Protein AF-A0AAD7DL81-F1 (afdb_monomer_lite)

pLDDT: mean 84.11, std 11.71, range [50.44, 93.94]

Organism: Mycena rosella (NCBI:txid1033263)

Sequence (57 aa):
YFAGKPKWSTAEIPDLSGKVAIVTGGNSGIGRETVKALVKHTAKVYILARNCKSARK

Radius of gyration: 13.56 Å; chains: 1; bounding box: 35×25×36 Å

InterPro domains:
  IPR002347 Short-chain dehydrogenase/reductase SDR [PF00106] (19-55)
  IPR036291 NAD(P)-binding domain superfamily [SSF51735] (13-55)

Structure (mmCIF, N/CA/C/O backbone):
data_AF-A0AAD7DL81-F1
#
_entry.id   AF-A0AAD7DL81-F1
#
loop_
_atom_site.group_PDB
_atom_site.id
_atom_site.type_symbol
_atom_site.label_atom_id
_atom_site.label_alt_id
_atom_site.label_comp_id
_atom_site.label_asym_id
_atom_site.label_entity_id
_atom_site.label_seq_id
_atom_site.pdbx_PDB_ins_code
_atom_site.Cartn_x
_atom_site.Cartn_y
_atom_site.Cartn_z
_atom_site.occupancy
_atom_site.B_iso_or_equiv
_atom_site.auth_seq_id
_atom_site.auth_comp_id
_atom_site.auth_asym_id
_atom_site.auth_atom_id
_atom_site.pdbx_PDB_model_num
ATOM 1 N N . TYR A 1 1 ? 22.013 13.245 14.605 1.00 51.94 1 TYR A N 1
ATOM 2 C CA . TYR A 1 1 ? 20.636 13.543 15.042 1.00 51.94 1 TYR A CA 1
ATOM 3 C C . TYR A 1 1 ? 19.774 12.346 14.669 1.00 51.94 1 TYR A C 1
ATOM 5 O O . TYR A 1 1 ? 19.586 12.111 13.484 1.00 51.94 1 TYR A O 1
ATOM 13 N N . PHE A 1 2 ? 19.338 11.535 15.634 1.00 68.00 2 PHE A N 1
ATOM 14 C CA . PHE A 1 2 ? 18.345 10.490 15.373 1.00 68.00 2 PHE A CA 1
ATOM 15 C C . PHE A 1 2 ? 16.983 11.075 15.725 1.00 68.00 2 PHE A C 1
ATOM 17 O O . PHE A 1 2 ? 16.712 11.344 16.894 1.00 68.00 2 PHE A O 1
ATOM 24 N N . ALA A 1 3 ? 16.150 11.322 14.712 1.00 74.31 3 ALA A N 1
ATOM 25 C CA . ALA A 1 3 ? 14.729 11.513 14.957 1.00 74.31 3 ALA A CA 1
ATOM 26 C C . ALA A 1 3 ? 14.248 10.264 15.712 1.00 74.31 3 ALA A C 1
ATOM 28 O O . ALA A 1 3 ? 14.578 9.149 15.307 1.00 74.31 3 ALA A O 1
ATOM 29 N N . GLY A 1 4 ? 13.587 10.446 16.858 1.00 84.38 4 GLY A N 1
ATOM 30 C CA . GLY A 1 4 ? 13.114 9.344 17.698 1.00 84.38 4 GLY A CA 1
ATOM 31 C C . GLY A 1 4 ? 12.239 8.343 16.934 1.00 84.38 4 GLY A C 1
ATOM 32 O O . GLY A 1 4 ? 11.943 8.517 15.752 1.00 84.38 4 GLY A O 1
ATOM 33 N N . LYS A 1 5 ? 11.810 7.274 17.614 1.00 82.69 5 LYS A N 1
ATOM 34 C CA . LYS A 1 5 ? 11.019 6.211 16.976 1.00 82.69 5 LYS A CA 1
ATOM 35 C C . LYS A 1 5 ? 9.821 6.801 16.206 1.00 82.69 5 LYS A C 1
ATOM 37 O O . LYS A 1 5 ? 9.152 7.691 16.742 1.00 82.69 5 LYS A O 1
ATOM 42 N N . PRO A 1 6 ? 9.550 6.332 14.974 1.00 85.44 6 PRO A N 1
ATOM 43 C CA . PRO A 1 6 ? 8.429 6.831 14.193 1.00 85.44 6 PRO A CA 1
ATOM 44 C C . PRO A 1 6 ? 7.130 6.582 14.958 1.00 85.44 6 PRO A C 1
ATOM 46 O O . PRO A 1 6 ? 6.907 5.489 15.475 1.00 85.44 6 PRO A O 1
ATOM 49 N N . LYS A 1 7 ? 6.293 7.618 15.049 1.00 88.69 7 LYS A N 1
ATOM 50 C CA . LYS A 1 7 ? 4.998 7.546 15.739 1.00 88.69 7 LYS A CA 1
ATOM 51 C C . LYS A 1 7 ? 3.934 6.789 14.945 1.00 88.69 7 LYS A C 1
ATOM 53 O O . LYS A 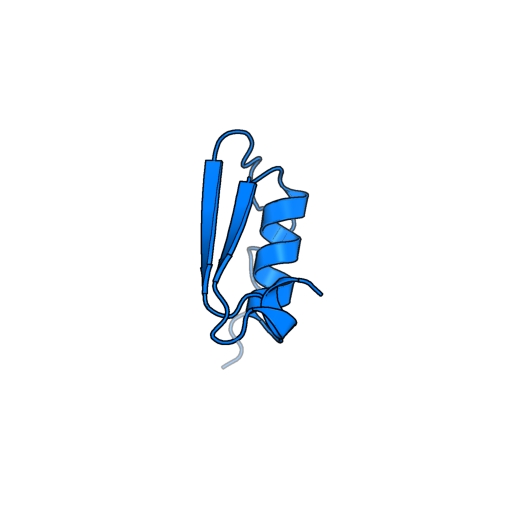1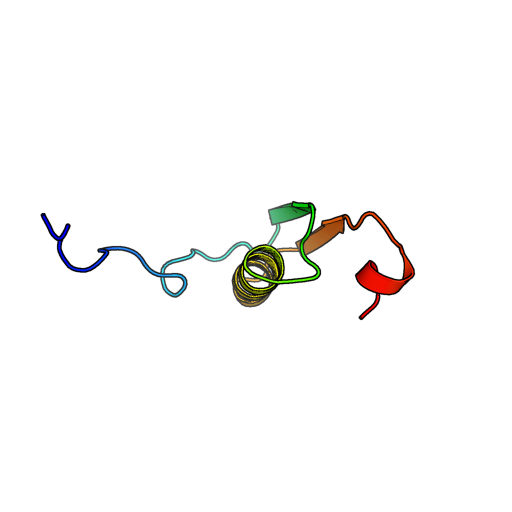 7 ? 2.944 6.413 15.544 1.00 88.69 7 LYS A O 1
ATOM 58 N N . TRP A 1 8 ? 4.135 6.615 13.637 1.00 91.81 8 TRP A N 1
ATOM 59 C CA . TRP A 1 8 ? 3.175 5.994 12.731 1.00 91.81 8 TRP A CA 1
ATOM 60 C C . TRP A 1 8 ? 3.780 4.780 12.027 1.00 91.81 8 TRP A C 1
ATOM 62 O O . TRP A 1 8 ? 4.953 4.791 11.636 1.00 91.81 8 TRP A O 1
ATOM 72 N N . SER A 1 9 ? 2.960 3.756 11.825 1.00 90.06 9 SER A N 1
ATOM 73 C CA . SER A 1 9 ? 3.310 2.498 11.175 1.00 90.06 9 SER A CA 1
ATOM 74 C C . SER A 1 9 ? 2.218 2.026 10.210 1.00 90.06 9 SER A C 1
ATOM 76 O O . SER A 1 9 ? 1.078 2.476 10.247 1.00 90.06 9 SER A O 1
ATOM 78 N N . THR A 1 10 ? 2.535 1.044 9.362 1.00 89.19 10 THR A N 1
ATOM 79 C CA . THR A 1 10 ? 1.566 0.454 8.417 1.00 89.19 10 THR A CA 1
ATOM 80 C C . THR A 1 10 ? 0.392 -0.266 9.094 1.00 89.19 10 THR A C 1
ATOM 82 O O . THR A 1 10 ? -0.591 -0.582 8.422 1.00 89.19 10 THR A O 1
ATOM 85 N N . ALA A 1 11 ? 0.474 -0.527 10.402 1.00 87.88 11 ALA A N 1
ATOM 86 C CA . ALA A 1 11 ? -0.630 -1.060 11.197 1.00 87.88 11 ALA A CA 1
ATOM 87 C C . ALA A 1 11 ? -1.716 -0.009 11.481 1.00 87.88 11 ALA A C 1
ATOM 89 O O . ALA A 1 11 ? -2.855 -0.372 11.745 1.00 87.88 11 ALA A O 1
ATOM 90 N N . GLU A 1 12 ? -1.375 1.276 11.392 1.00 92.38 12 GLU A N 1
ATOM 91 C CA . GLU A 1 12 ? -2.271 2.407 11.661 1.00 92.38 12 GLU A CA 1
ATOM 92 C C . GLU A 1 12 ? -2.903 2.971 10.380 1.00 92.38 12 GLU A C 1
ATOM 94 O O . GLU A 1 12 ? -3.484 4.057 10.387 1.00 92.38 12 GLU A O 1
ATOM 99 N N . ILE A 1 13 ? -2.769 2.264 9.255 1.00 91.38 13 ILE A N 1
ATOM 100 C CA . ILE A 1 13 ? -3.526 2.590 8.046 1.00 91.38 13 ILE A CA 1
ATOM 101 C C . ILE A 1 13 ? -5.007 2.289 8.349 1.00 91.38 13 ILE A C 1
ATOM 103 O O . ILE A 1 13 ? -5.309 1.196 8.829 1.00 91.38 13 ILE A O 1
ATOM 107 N N . PRO A 1 14 ? -5.926 3.241 8.113 1.00 92.50 14 PRO A N 1
ATOM 108 C CA . PRO A 1 14 ? -7.353 3.020 8.326 1.00 92.50 14 PRO A CA 1
ATOM 109 C C . PRO A 1 14 ? -7.924 2.050 7.286 1.00 92.50 14 PRO A C 1
ATOM 111 O O . PRO A 1 14 ? -7.305 1.812 6.252 1.00 92.50 14 PRO A O 1
ATOM 114 N N . ASP A 1 15 ? -9.136 1.544 7.518 1.00 92.06 15 ASP A N 1
ATOM 115 C CA . ASP A 1 15 ? -9.851 0.756 6.511 1.00 92.06 15 ASP A CA 1
ATOM 116 C C . ASP A 1 15 ? -10.039 1.565 5.215 1.00 92.06 15 ASP A C 1
ATOM 118 O O . ASP A 1 15 ? -10.523 2.701 5.220 1.00 92.06 15 ASP A O 1
ATOM 122 N N . LEU A 1 16 ? -9.627 0.971 4.097 1.00 93.31 16 LEU A N 1
ATOM 123 C CA . LEU A 1 16 ? -9.680 1.564 2.763 1.00 93.31 16 LEU A CA 1
ATOM 124 C C . LEU A 1 16 ? -10.749 0.901 1.888 1.00 93.31 16 LEU A C 1
ATOM 126 O O . LEU A 1 16 ? -10.732 1.071 0.664 1.00 93.31 16 LEU A O 1
ATOM 130 N N . SER A 1 17 ? -11.692 0.174 2.488 1.00 92.12 17 SER A N 1
ATOM 131 C CA . SER A 1 17 ? -12.848 -0.388 1.792 1.00 92.12 17 SER A CA 1
ATOM 132 C C . SER A 1 17 ? -13.542 0.657 0.907 1.00 92.12 17 SER A C 1
ATOM 134 O O . SER A 1 17 ? -13.836 1.781 1.314 1.00 92.12 17 SER A O 1
ATOM 136 N N . GLY A 1 18 ? -13.770 0.301 -0.360 1.00 92.31 18 GLY A N 1
ATOM 137 C CA . GLY A 1 18 ? -14.384 1.188 -1.356 1.00 92.31 18 GLY A CA 1
ATOM 138 C C . GLY A 1 18 ? -13.450 2.250 -1.953 1.00 92.31 18 GLY A C 1
ATOM 139 O O . GLY A 1 18 ? -13.861 2.983 -2.853 1.00 92.31 18 GLY A O 1
ATOM 140 N N . LYS A 1 19 ? -12.187 2.333 -1.514 1.00 93.81 19 LYS A N 1
ATOM 141 C CA . LYS A 1 19 ? -11.172 3.194 -2.131 1.00 93.81 19 LYS A CA 1
ATOM 142 C C . LYS A 1 19 ? -10.407 2.447 -3.219 1.00 93.81 19 LYS A C 1
ATOM 144 O O . LYS A 1 19 ? -10.149 1.245 -3.134 1.00 93.81 19 LYS A O 1
ATOM 149 N N . VAL A 1 20 ? -10.016 3.200 -4.243 1.00 93.94 20 VAL A N 1
ATOM 150 C CA . VAL A 1 20 ? -9.182 2.720 -5.345 1.00 93.94 20 VAL A CA 1
ATOM 151 C C . VAL A 1 20 ? -7.842 3.444 -5.297 1.00 93.94 20 VAL A C 1
ATOM 153 O O . VAL A 1 20 ? -7.808 4.672 -5.289 1.00 93.94 20 VAL A O 1
ATOM 156 N N . ALA A 1 21 ? -6.748 2.685 -5.295 1.00 91.81 21 ALA A N 1
ATOM 157 C CA . ALA A 1 21 ? -5.389 3.208 -5.340 1.00 91.81 21 ALA A CA 1
ATOM 158 C C . ALA A 1 21 ? -4.664 2.719 -6.599 1.00 91.81 21 ALA A C 1
ATOM 160 O 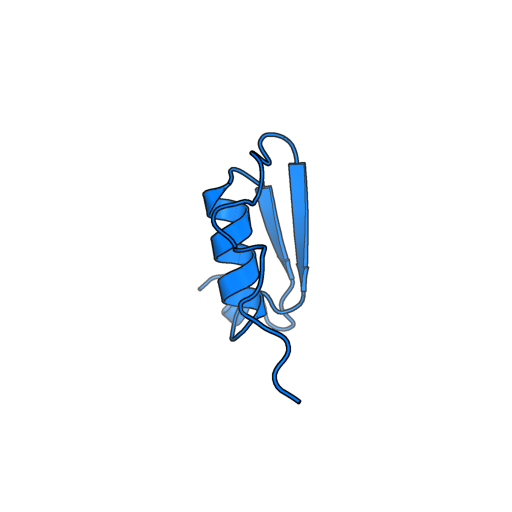O . ALA A 1 21 ? -4.786 1.560 -6.996 1.00 91.81 21 ALA A O 1
ATOM 161 N N . ILE A 1 22 ? -3.880 3.600 -7.216 1.00 91.81 22 ILE A N 1
ATOM 162 C CA . ILE A 1 22 ? -3.003 3.258 -8.337 1.00 91.81 22 ILE A CA 1
ATOM 163 C C . ILE A 1 22 ? -1.562 3.357 -7.845 1.00 91.81 22 ILE A C 1
ATOM 165 O O . ILE A 1 22 ? -1.153 4.398 -7.336 1.00 91.81 22 ILE A O 1
ATOM 169 N N . VAL A 1 23 ? -0.789 2.283 -8.008 1.00 89.12 23 VAL A N 1
ATOM 170 C CA . VAL A 1 23 ? 0.624 2.240 -7.615 1.00 89.12 23 VAL A CA 1
ATOM 171 C C . VAL A 1 23 ? 1.498 2.015 -8.842 1.00 89.12 23 VAL A C 1
ATOM 173 O O . VAL A 1 23 ? 1.501 0.939 -9.443 1.00 89.12 23 VAL A O 1
ATOM 176 N N . THR A 1 24 ? 2.291 3.024 -9.198 1.00 89.88 24 THR A N 1
ATOM 177 C CA . THR A 1 24 ? 3.329 2.914 -10.229 1.00 89.88 24 THR A CA 1
ATOM 178 C C . THR A 1 24 ? 4.581 2.257 -9.652 1.00 89.88 24 THR A C 1
ATOM 180 O O . THR A 1 24 ? 5.077 2.676 -8.610 1.00 89.88 24 THR A O 1
ATOM 183 N N . GLY A 1 25 ? 5.114 1.233 -10.319 1.00 86.12 25 GLY A N 1
ATOM 184 C CA . GLY A 1 25 ? 6.294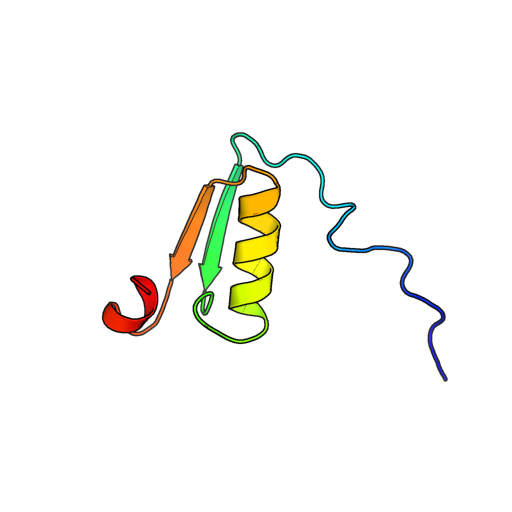 0.505 -9.838 1.00 86.12 25 GLY A CA 1
ATOM 185 C C . GLY A 1 25 ? 6.009 -0.477 -8.692 1.00 86.12 25 GLY A C 1
ATOM 186 O O . GLY A 1 25 ? 6.940 -0.912 -8.022 1.00 86.12 25 GLY A O 1
ATOM 187 N N . GLY A 1 26 ? 4.748 -0.877 -8.488 1.00 82.75 26 GLY A N 1
ATOM 188 C CA . GLY A 1 26 ? 4.321 -1.767 -7.395 1.00 82.75 26 GLY A CA 1
ATOM 189 C C . GLY A 1 26 ? 4.823 -3.219 -7.457 1.00 82.75 26 GLY A C 1
ATOM 190 O O . GLY A 1 26 ? 4.436 -4.032 -6.627 1.00 82.75 26 GLY A O 1
ATOM 191 N N . ASN A 1 27 ? 5.675 -3.567 -8.424 1.00 84.12 27 ASN A N 1
ATOM 192 C CA . ASN A 1 27 ? 6.175 -4.933 -8.600 1.00 84.12 27 ASN A CA 1
ATOM 193 C C . ASN A 1 27 ? 7.409 -5.266 -7.729 1.00 84.12 27 ASN A C 1
ATOM 195 O O . ASN A 1 27 ? 7.752 -6.431 -7.539 1.00 84.12 27 ASN A O 1
ATOM 199 N N . SER A 1 28 ? 8.127 -4.271 -7.202 1.00 84.44 28 SER A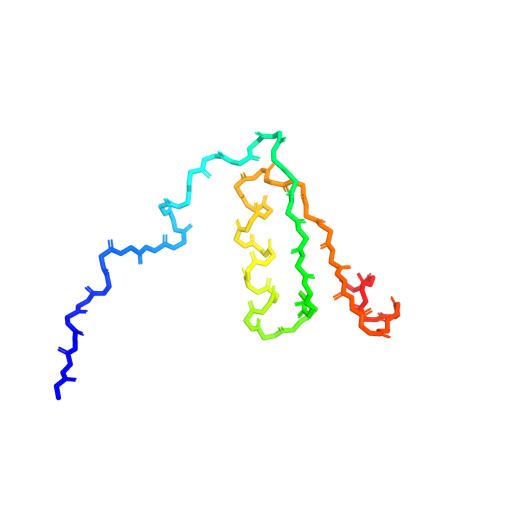 N 1
ATOM 200 C CA . SER A 1 28 ? 9.375 -4.523 -6.464 1.00 84.44 28 SER A CA 1
ATOM 201 C C . SER A 1 28 ? 9.681 -3.463 -5.416 1.00 84.44 28 SER A C 1
ATOM 203 O O . SER A 1 28 ? 9.158 -2.350 -5.475 1.00 84.44 28 SER A O 1
ATOM 205 N N . GLY A 1 29 ? 10.580 -3.804 -4.488 1.00 88.81 29 GLY A N 1
ATOM 206 C CA . GLY A 1 29 ? 11.084 -2.887 -3.469 1.00 88.81 29 GLY A CA 1
ATOM 207 C C . GLY A 1 29 ? 9.958 -2.254 -2.654 1.00 88.81 29 GLY A C 1
ATOM 208 O O . GLY A 1 29 ? 9.010 -2.931 -2.261 1.00 88.81 29 GLY A O 1
ATOM 209 N N . ILE A 1 30 ? 10.056 -0.940 -2.452 1.00 90.94 30 ILE A N 1
ATOM 210 C CA . ILE A 1 30 ? 9.096 -0.164 -1.658 1.00 90.94 30 ILE A CA 1
ATOM 211 C C . ILE A 1 30 ? 7.690 -0.253 -2.258 1.00 90.94 30 ILE A C 1
ATOM 213 O O . ILE A 1 30 ? 6.739 -0.498 -1.526 1.00 90.94 30 ILE A O 1
ATOM 217 N N . GLY A 1 31 ? 7.556 -0.155 -3.586 1.00 89.31 31 GLY A N 1
ATOM 218 C CA . GLY A 1 31 ? 6.253 -0.207 -4.251 1.00 89.31 31 GLY A CA 1
ATOM 219 C C . GLY A 1 31 ? 5.496 -1.511 -3.985 1.00 89.31 31 GLY A C 1
ATOM 220 O O . GLY A 1 31 ? 4.280 -1.483 -3.810 1.00 89.31 31 GLY A O 1
ATOM 221 N N . ARG A 1 32 ? 6.204 -2.645 -3.889 1.00 90.12 32 ARG A N 1
ATOM 222 C CA . ARG A 1 32 ? 5.595 -3.940 -3.547 1.00 90.12 32 ARG A CA 1
ATOM 223 C C . ARG A 1 32 ? 5.046 -3.954 -2.123 1.00 90.12 32 ARG A C 1
ATOM 225 O O . ARG A 1 32 ? 3.920 -4.401 -1.908 1.00 90.12 32 ARG A O 1
ATOM 232 N N . GLU A 1 33 ? 5.813 -3.452 -1.160 1.00 92.50 33 GLU A N 1
ATOM 233 C CA . GLU A 1 33 ? 5.348 -3.374 0.228 1.00 92.50 33 GLU A CA 1
ATOM 234 C C . GLU A 1 33 ? 4.215 -2.351 0.389 1.00 92.50 33 GLU A C 1
ATOM 236 O O . GLU A 1 33 ? 3.278 -2.599 1.147 1.00 92.50 33 GLU A O 1
ATOM 241 N N . THR A 1 34 ? 4.218 -1.262 -0.388 1.00 92.12 34 THR A N 1
ATOM 242 C CA . THR A 1 34 ? 3.097 -0.314 -0.452 1.00 92.12 34 THR A CA 1
ATOM 243 C C . THR A 1 34 ? 1.817 -0.993 -0.934 1.00 92.12 34 THR A C 1
ATOM 245 O O . THR A 1 34 ? 0.792 -0.890 -0.266 1.00 92.12 34 THR A O 1
ATOM 248 N N . VAL A 1 35 ? 1.863 -1.738 -2.046 1.00 91.88 35 VAL A N 1
ATOM 249 C CA . VAL A 1 35 ? 0.699 -2.499 -2.541 1.00 91.88 35 VAL A CA 1
ATOM 250 C C . VAL A 1 35 ? 0.210 -3.484 -1.482 1.00 91.88 35 VAL A C 1
ATOM 252 O O . VAL A 1 35 ? -0.984 -3.550 -1.206 1.00 91.88 35 VAL A O 1
ATOM 255 N N . LYS A 1 36 ? 1.127 -4.222 -0.850 1.00 91.38 36 LYS A N 1
ATOM 256 C CA . LYS A 1 36 ? 0.796 -5.201 0.190 1.00 91.38 36 LYS A CA 1
ATOM 257 C C . LYS A 1 36 ? 0.109 -4.559 1.394 1.00 91.38 36 LYS A C 1
ATOM 259 O O . LYS A 1 36 ? -0.841 -5.135 1.913 1.00 91.38 36 LYS A O 1
ATOM 264 N N . ALA A 1 37 ? 0.569 -3.389 1.835 1.00 93.19 37 ALA A N 1
ATOM 265 C CA . ALA A 1 37 ? -0.079 -2.646 2.908 1.00 93.19 37 ALA A CA 1
ATOM 266 C C . ALA A 1 37 ? -1.486 -2.189 2.491 1.00 93.19 37 ALA A C 1
ATOM 268 O O . ALA A 1 37 ? -2.440 -2.443 3.212 1.00 93.19 37 ALA A O 1
ATOM 269 N N . LEU A 1 38 ? -1.642 -1.608 1.300 1.00 91.19 38 LEU A N 1
ATOM 270 C CA . LEU A 1 38 ? -2.938 -1.129 0.807 1.00 91.19 38 LEU A CA 1
ATOM 271 C C . LEU A 1 38 ? -3.973 -2.255 0.650 1.00 91.19 38 LEU A C 1
ATOM 273 O O . LEU A 1 38 ? -5.112 -2.105 1.082 1.00 91.19 38 LEU A O 1
ATOM 277 N N . VAL A 1 39 ? -3.577 -3.398 0.081 1.00 90.50 39 VAL A N 1
ATOM 278 C CA . VAL A 1 39 ? -4.469 -4.559 -0.096 1.00 90.50 39 VAL A CA 1
ATOM 279 C C . VAL A 1 39 ? -4.867 -5.172 1.248 1.00 90.50 39 VAL A C 1
ATOM 281 O O . VAL A 1 39 ? -6.013 -5.582 1.410 1.00 90.50 39 VAL A O 1
ATOM 284 N N . LYS A 1 40 ? -3.954 -5.210 2.232 1.00 92.69 40 LYS A N 1
ATOM 285 C CA . LYS A 1 40 ? -4.268 -5.681 3.595 1.00 92.69 40 LYS A CA 1
ATOM 286 C C . LYS A 1 40 ? -5.366 -4.864 4.275 1.00 92.69 40 LYS A C 1
ATOM 288 O O . LYS A 1 40 ? -6.062 -5.408 5.120 1.00 92.69 40 LYS A O 1
ATOM 293 N N . HIS A 1 41 ? -5.513 -3.598 3.896 1.00 92.19 41 HIS A N 1
ATOM 294 C CA . HIS A 1 41 ? -6.531 -2.683 4.414 1.00 92.19 41 HIS A CA 1
ATOM 295 C C . HIS A 1 41 ? -7.718 -2.532 3.450 1.00 92.19 41 HIS A C 1
ATOM 297 O O . HIS A 1 41 ? -8.354 -1.488 3.404 1.00 92.19 41 HIS A O 1
ATOM 303 N N . THR A 1 42 ? -8.006 -3.565 2.651 1.00 88.56 42 THR A N 1
ATOM 304 C CA . THR A 1 42 ? -9.206 -3.672 1.791 1.00 88.56 42 THR A CA 1
ATOM 305 C C . THR A 1 42 ? -9.292 -2.634 0.659 1.00 88.56 42 THR A C 1
ATOM 307 O O . THR A 1 42 ? -10.332 -2.475 0.017 1.00 88.56 42 THR A O 1
ATOM 310 N N . ALA A 1 43 ? -8.190 -1.954 0.324 1.00 88.88 43 ALA A N 1
ATOM 311 C CA . ALA A 1 43 ? -8.158 -1.099 -0.859 1.00 88.88 43 ALA A CA 1
ATOM 312 C C . ALA A 1 43 ? -8.174 -1.937 -2.144 1.00 88.88 43 ALA A C 1
ATOM 314 O O . ALA A 1 43 ? -7.481 -2.953 -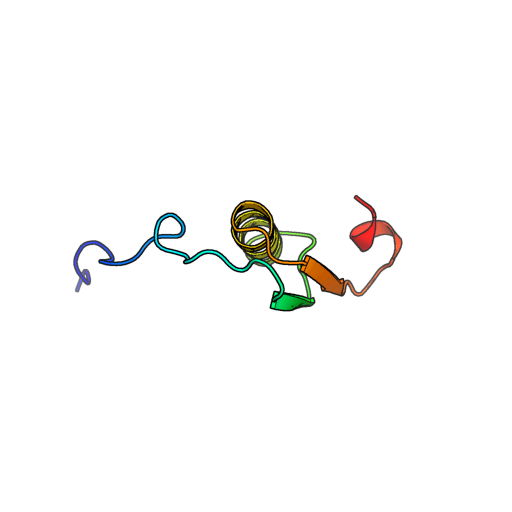2.262 1.00 88.88 43 ALA A O 1
ATOM 315 N N . LYS A 1 44 ? -8.865 -1.447 -3.178 1.00 91.06 44 LYS A N 1
ATOM 316 C CA . LYS A 1 44 ? -8.692 -1.965 -4.538 1.00 91.06 44 LYS A CA 1
ATOM 317 C C . LYS A 1 44 ? -7.455 -1.321 -5.158 1.00 91.06 44 LYS A C 1
ATOM 319 O O . LYS A 1 44 ? -7.437 -0.112 -5.383 1.00 91.06 44 LYS A O 1
ATOM 324 N N . VAL A 1 45 ? -6.425 -2.114 -5.444 1.00 89.31 45 VAL A N 1
ATOM 325 C CA . VAL A 1 45 ? -5.137 -1.596 -5.930 1.00 89.31 45 VAL A CA 1
ATOM 326 C C . VAL A 1 45 ? -4.884 -2.006 -7.376 1.00 89.31 45 VAL A C 1
ATOM 328 O O . VAL A 1 45 ? -4.919 -3.188 -7.708 1.00 89.31 45 VAL A O 1
ATOM 331 N N . TYR A 1 46 ? -4.577 -1.027 -8.226 1.00 88.75 46 TYR A N 1
ATOM 332 C CA . TYR A 1 46 ? -4.086 -1.248 -9.583 1.00 88.75 46 TYR A CA 1
ATOM 333 C C . TYR A 1 46 ? -2.582 -1.002 -9.639 1.00 88.75 46 TYR A C 1
ATOM 335 O O . TYR A 1 46 ? -2.099 0.073 -9.280 1.00 88.75 46 TYR A O 1
ATOM 343 N N . ILE A 1 47 ? -1.837 -1.998 -10.110 1.00 85.81 47 ILE A N 1
ATOM 344 C CA . ILE A 1 47 ? -0.384 -1.911 -10.245 1.00 85.81 47 ILE A CA 1
ATOM 345 C C . ILE A 1 47 ? -0.053 -1.518 -11.679 1.00 85.81 47 ILE A C 1
ATOM 347 O O . ILE A 1 47 ? -0.366 -2.243 -12.621 1.00 85.81 47 ILE A O 1
ATOM 351 N N . LEU A 1 48 ? 0.627 -0.387 -11.841 1.00 80.75 48 LEU A N 1
ATOM 352 C CA . LEU A 1 48 ? 1.180 0.028 -13.123 1.00 80.75 48 LEU A CA 1
ATOM 353 C C . LEU A 1 48 ? 2.666 -0.320 -13.147 1.00 80.75 48 LEU A C 1
ATOM 355 O O . LEU A 1 48 ? 3.464 0.221 -12.380 1.00 80.75 48 LEU A O 1
ATOM 359 N N . ALA A 1 49 ? 3.052 -1.233 -14.034 1.00 75.44 49 ALA A N 1
ATOM 360 C CA . ALA A 1 49 ? 4.447 -1.568 -14.282 1.00 75.44 49 ALA A CA 1
ATOM 361 C C . ALA A 1 49 ? 4.794 -1.325 -15.751 1.00 75.44 49 ALA A C 1
ATOM 363 O O . ALA A 1 49 ? 3.961 -1.498 -16.635 1.00 75.44 49 ALA A O 1
ATOM 364 N N . ARG A 1 50 ? 6.060 -0.983 -16.010 1.00 71.75 50 ARG A N 1
ATOM 365 C CA . ARG A 1 50 ? 6.586 -0.762 -17.369 1.00 71.75 50 ARG A CA 1
ATOM 366 C C . ARG A 1 50 ? 6.530 -2.013 -18.259 1.00 71.75 50 ARG A C 1
ATOM 368 O O . ARG A 1 50 ? 6.598 -1.893 -19.472 1.00 71.75 50 ARG A O 1
ATOM 375 N N . ASN A 1 51 ? 6.435 -3.205 -17.666 1.00 71.06 51 ASN A N 1
ATOM 376 C CA . ASN A 1 51 ? 6.346 -4.477 -18.378 1.00 71.06 51 ASN A CA 1
ATOM 377 C C . ASN A 1 51 ? 5.178 -5.307 -17.825 1.00 71.06 51 ASN A C 1
ATOM 379 O O . ASN A 1 51 ? 5.149 -5.625 -16.634 1.00 71.06 51 ASN A O 1
ATOM 383 N N . CYS A 1 52 ? 4.252 -5.714 -18.697 1.00 59.72 52 CYS A N 1
ATOM 384 C CA . CYS A 1 52 ? 3.103 -6.546 -18.336 1.00 59.72 52 CYS A CA 1
ATOM 385 C C . CYS A 1 52 ? 3.497 -7.900 -17.719 1.00 59.72 52 CYS A C 1
ATOM 387 O O . CYS A 1 52 ? 2.779 -8.392 -16.851 1.00 59.72 52 CYS A O 1
ATOM 389 N N . LYS A 1 53 ? 4.647 -8.491 -18.096 1.00 61.00 53 LYS A N 1
ATOM 390 C CA . LYS A 1 53 ? 5.147 -9.730 -17.459 1.00 61.00 53 LYS A CA 1
ATOM 391 C C . LYS A 1 53 ? 5.475 -9.532 -15.982 1.00 61.00 53 LYS A C 1
ATOM 393 O O . LYS A 1 53 ? 5.343 -10.460 -15.193 1.00 61.00 53 LYS A O 1
ATOM 398 N N . SER A 1 54 ? 5.910 -8.332 -15.618 1.00 59.03 54 SER A N 1
ATOM 399 C CA . SER A 1 54 ? 6.212 -7.966 -14.240 1.00 59.03 54 SER A CA 1
ATOM 400 C C . SER A 1 54 ? 4.951 -7.608 -13.453 1.00 59.03 54 SER A C 1
ATOM 402 O O . SER A 1 54 ? 4.930 -7.816 -12.258 1.00 59.03 54 SER A O 1
ATOM 404 N N . ALA A 1 55 ? 3.886 -7.118 -14.091 1.00 58.19 55 ALA A N 1
ATOM 405 C CA . ALA A 1 55 ? 2.645 -6.749 -13.396 1.00 58.19 55 ALA A CA 1
ATOM 406 C C . ALA A 1 55 ? 1.764 -7.944 -12.971 1.00 58.19 55 ALA A C 1
ATOM 408 O O . ALA A 1 55 ? 0.876 -7.770 -12.145 1.00 58.19 55 ALA A O 1
ATOM 409 N N . ARG A 1 56 ? 1.964 -9.129 -13.566 1.00 59.28 56 ARG A N 1
ATOM 410 C CA . ARG A 1 56 ? 1.150 -10.342 -13.329 1.00 59.28 56 ARG A CA 1
ATOM 411 C C . ARG A 1 56 ? 1.754 -11.340 -12.330 1.00 59.28 56 ARG A C 1
ATOM 413 O O . ARG A 1 56 ? 1.158 -12.395 -12.134 1.00 59.28 56 ARG A O 1
ATOM 420 N N . LYS A 1 57 ? 2.938 -11.058 -11.779 1.00 50.44 57 LYS A N 1
ATOM 421 C CA . LYS A 1 57 ? 3.570 -11.898 -10.748 1.00 50.44 57 LYS A CA 1
ATOM 422 C C . LYS A 1 57 ? 2.988 -11.604 -9.374 1.00 50.44 57 LYS A C 1
ATOM 424 O O . LYS A 1 57 ? 2.933 -12.567 -8.583 1.00 50.44 57 LYS A O 1
#

Secondary structure (DSSP, 8-state):
----S-S--GGGPPP-TT-EEEEETTTSHHHHHHHHHHHHTT-EEEEE-SSHHHHT-

Foldseek 3Di:
DDDPDDPDDLVPDAQQAPAEEEQEPCLDDPNVVVVVSCVVSNYHYHYHYPDPVSRVD